Protein AF-A0A6L4AI32-F1 (afdb_monomer_lite)

Radius of gyration: 14.52 Å; chains: 1; bounding box: 43×32×31 Å

Sequence (137 aa):
MVLIPDDIYPALKDSDIAGLLESGGFTAVDTLRFMESYEADREVLSNLQLRDWSGGCGVLILMESWMPPLVAFLSYLGEIRAVIGPESPIVIELLGRPGTAPSSPAIPEGDWLVWTRKITALGDPFTTLAPIRGRRS

Secondary structure (DSSP, 8-state):
-EEEETTTGGG--HHHHHHHHHHTT---S-EEEESS-HHHHHHHHHHHHTS---TT--EEEEEETTSPPPHHHHHHHHHHHHHH-SSS-EEEEEEPPTTSSSSSPPPPHHHHHHHHHHHHTT--TTEEEPP-TT---

Structure (mmCIF, N/CA/C/O backbone):
data_AF-A0A6L4AI32-F1
#
_entry.id   AF-A0A6L4AI32-F1
#
loop_
_atom_site.group_PDB
_atom_site.id
_atom_site.type_symbol
_atom_site.label_atom_id
_atom_site.label_alt_id
_atom_site.label_comp_id
_atom_site.label_asym_id
_atom_site.label_entity_id
_atom_site.label_seq_id
_atom_site.pdbx_PDB_ins_code
_atom_site.Cartn_x
_atom_site.Cartn_y
_atom_site.Cartn_z
_atom_site.occupancy
_atom_site.B_iso_or_equiv
_atom_site.auth_seq_id
_atom_site.auth_comp_id
_atom_site.auth_asym_id
_atom_site.auth_atom_id
_atom_site.pdbx_PDB_model_num
ATOM 1 N N . MET A 1 1 ? -5.793 -7.469 4.869 1.00 93.44 1 MET A N 1
ATOM 2 C CA . MET A 1 1 ? -6.250 -7.325 3.468 1.00 93.44 1 MET A CA 1
ATOM 3 C C . MET A 1 1 ? -5.041 -7.054 2.599 1.00 93.44 1 MET A C 1
ATOM 5 O O . MET A 1 1 ? -4.185 -6.306 3.054 1.00 93.44 1 MET A O 1
ATOM 9 N N . VAL A 1 2 ? -4.970 -7.620 1.397 1.00 95.56 2 VAL A N 1
ATOM 10 C CA . VAL A 1 2 ? -3.939 -7.278 0.407 1.00 95.56 2 VAL A CA 1
ATOM 11 C C . VAL A 1 2 ? -4.575 -6.502 -0.743 1.00 95.56 2 VAL A C 1
ATOM 13 O O . VAL A 1 2 ? -5.576 -6.945 -1.294 1.00 95.56 2 VAL A O 1
ATOM 16 N N . LEU A 1 3 ? -4.015 -5.348 -1.096 1.00 97.19 3 LEU A N 1
ATOM 17 C CA . LEU A 1 3 ? -4.390 -4.575 -2.277 1.00 97.19 3 LEU A CA 1
ATOM 18 C C . LEU A 1 3 ? -3.258 -4.631 -3.299 1.00 97.19 3 LEU A C 1
ATOM 20 O O . LEU A 1 3 ? -2.096 -4.402 -2.957 1.00 97.19 3 LEU A O 1
ATOM 24 N N . ILE A 1 4 ? -3.595 -4.929 -4.549 1.00 95.50 4 ILE A N 1
ATOM 25 C CA . ILE A 1 4 ? -2.626 -5.076 -5.640 1.00 95.50 4 ILE A CA 1
ATOM 26 C C . ILE A 1 4 ? -3.119 -4.270 -6.850 1.00 95.50 4 ILE A C 1
ATOM 28 O O . ILE A 1 4 ? -4.278 -4.440 -7.229 1.00 95.50 4 ILE A O 1
ATOM 32 N N . PRO A 1 5 ? -2.297 -3.397 -7.461 1.00 95.62 5 PRO A N 1
ATOM 33 C CA . PRO A 1 5 ? -2.663 -2.724 -8.696 1.00 95.62 5 PRO A CA 1
ATOM 34 C C . PRO A 1 5 ? -3.030 -3.735 -9.781 1.00 95.62 5 PRO A C 1
ATOM 36 O O . PRO A 1 5 ? -2.346 -4.750 -9.942 1.00 95.62 5 PRO A O 1
ATOM 39 N N . ASP A 1 6 ? -4.091 -3.453 -10.528 1.00 95.31 6 ASP A N 1
ATOM 40 C CA . ASP A 1 6 ? -4.612 -4.363 -11.543 1.00 95.31 6 ASP A CA 1
ATOM 41 C C . ASP A 1 6 ? -3.553 -4.725 -12.588 1.00 95.31 6 ASP A C 1
ATOM 43 O O . ASP A 1 6 ? -3.367 -5.897 -12.897 1.00 95.31 6 ASP A O 1
ATOM 47 N N . ASP A 1 7 ? -2.763 -3.742 -13.017 1.00 91.75 7 ASP A N 1
ATOM 48 C CA . ASP A 1 7 ? -1.706 -3.915 -14.017 1.00 91.75 7 ASP A CA 1
ATOM 49 C C . ASP A 1 7 ? -0.607 -4.904 -13.596 1.00 91.75 7 ASP A C 1
ATOM 51 O O . ASP A 1 7 ? -0.007 -5.567 -14.447 1.00 91.75 7 ASP A O 1
ATOM 55 N N . ILE A 1 8 ? -0.327 -5.022 -12.292 1.00 90.94 8 ILE A N 1
ATOM 56 C CA . ILE A 1 8 ? 0.755 -5.884 -11.788 1.00 90.94 8 ILE A CA 1
ATOM 57 C C . ILE A 1 8 ? 0.237 -7.232 -11.300 1.00 90.94 8 ILE A C 1
ATOM 59 O O . ILE A 1 8 ? 1.001 -8.195 -11.231 1.00 90.94 8 ILE A O 1
ATOM 63 N N . TYR A 1 9 ? -1.054 -7.321 -10.976 1.00 91.88 9 TYR A N 1
ATOM 64 C CA . TYR A 1 9 ? -1.668 -8.534 -10.453 1.00 91.88 9 TYR A CA 1
ATOM 65 C C . TYR A 1 9 ? -1.451 -9.765 -11.361 1.00 91.88 9 TYR A C 1
ATOM 67 O O . TYR A 1 9 ? -1.000 -10.785 -10.839 1.00 91.88 9 TYR A O 1
ATOM 75 N N . PRO A 1 10 ? -1.634 -9.702 -12.701 1.00 90.81 10 PRO A N 1
ATOM 76 C CA . PRO A 1 10 ? -1.395 -10.840 -13.594 1.00 90.81 10 PRO A CA 1
ATOM 77 C C . PRO A 1 10 ? 0.048 -11.359 -13.610 1.00 90.81 10 PRO A C 1
ATOM 79 O O . PRO A 1 10 ? 0.289 -12.486 -14.044 1.00 90.81 10 PRO A O 1
ATOM 82 N N . ALA A 1 11 ? 1.016 -10.538 -13.195 1.00 87.19 11 ALA A N 1
ATOM 83 C CA . ALA A 1 11 ? 2.428 -10.901 -13.171 1.00 87.19 11 ALA A CA 1
ATOM 84 C C . ALA A 1 11 ? 2.849 -11.595 -11.863 1.00 87.19 11 ALA A C 1
ATOM 86 O O . ALA A 1 11 ? 3.936 -12.176 -11.812 1.00 87.19 11 ALA A O 1
ATOM 87 N N . LEU A 1 12 ? 2.013 -11.546 -10.822 1.00 85.50 12 LEU A N 1
ATOM 88 C CA . LEU A 1 12 ? 2.281 -12.158 -9.524 1.00 85.50 12 LEU A CA 1
ATOM 89 C C . LEU A 1 12 ? 1.690 -13.563 -9.461 1.00 85.50 12 LEU A C 1
ATOM 91 O O . LEU A 1 12 ? 0.538 -13.788 -9.826 1.00 85.50 12 LEU A O 1
ATOM 95 N N . LYS A 1 13 ? 2.466 -14.522 -8.955 1.00 85.94 13 LYS A N 1
ATOM 96 C CA . LYS A 1 13 ? 1.935 -15.843 -8.613 1.00 85.94 13 LYS A CA 1
ATOM 97 C C . LYS A 1 13 ? 1.398 -15.821 -7.190 1.00 85.94 13 LYS A C 1
ATOM 99 O O . LYS A 1 13 ? 1.955 -15.149 -6.324 1.00 85.94 13 LYS A O 1
ATOM 104 N N . ASP A 1 14 ? 0.411 -16.665 -6.909 1.00 84.62 14 ASP A N 1
ATOM 105 C CA . ASP A 1 14 ? -0.107 -16.850 -5.546 1.00 84.62 14 ASP A CA 1
ATOM 106 C C . ASP A 1 14 ? 1.007 -17.198 -4.544 1.00 84.62 14 ASP A C 1
ATOM 108 O O . ASP A 1 14 ? 1.003 -16.725 -3.408 1.00 84.62 14 ASP A O 1
ATOM 112 N N . SER A 1 15 ? 2.012 -17.967 -4.981 1.00 82.88 15 SER A N 1
ATOM 113 C CA . SER A 1 15 ? 3.193 -18.296 -4.175 1.00 82.88 15 SER A CA 1
ATOM 114 C C . SER A 1 15 ? 4.047 -17.080 -3.818 1.00 82.88 15 SER A C 1
ATOM 116 O O . SER A 1 15 ? 4.652 -17.057 -2.749 1.00 82.88 15 SER A O 1
ATOM 118 N N . ASP A 1 16 ? 4.107 -16.079 -4.698 1.00 84.00 16 ASP A N 1
ATOM 119 C CA . ASP A 1 16 ? 4.885 -14.861 -4.469 1.00 84.00 16 ASP A CA 1
ATOM 120 C C . ASP A 1 16 ? 4.189 -14.008 -3.402 1.00 84.00 16 ASP A C 1
ATOM 122 O O . ASP A 1 16 ? 4.821 -13.558 -2.448 1.00 84.00 16 ASP A O 1
ATOM 126 N N . ILE A 1 17 ? 2.862 -13.869 -3.505 1.00 85.06 17 ILE A N 1
ATOM 127 C CA . ILE A 1 17 ? 2.036 -13.163 -2.517 1.00 85.06 17 ILE A CA 1
ATOM 128 C C . ILE A 1 17 ? 2.117 -13.871 -1.157 1.00 85.06 17 ILE A C 1
ATOM 130 O O . ILE A 1 17 ? 2.360 -13.220 -0.140 1.00 85.06 17 ILE A O 1
ATOM 134 N N . ALA A 1 18 ? 1.976 -15.200 -1.130 1.00 86.19 18 ALA A N 1
ATOM 135 C CA . ALA A 1 18 ? 2.096 -15.991 0.093 1.00 86.19 18 ALA A CA 1
ATOM 136 C C . ALA A 1 18 ? 3.475 -15.824 0.751 1.00 86.19 18 ALA A C 1
ATOM 138 O O . ALA A 1 18 ? 3.553 -15.507 1.937 1.00 86.19 18 ALA A O 1
ATOM 139 N N . GLY A 1 19 ? 4.562 -15.930 -0.020 1.00 84.62 19 GLY A N 1
ATOM 140 C CA . GLY A 1 19 ? 5.919 -15.739 0.495 1.00 84.62 19 GLY A CA 1
ATOM 141 C C . GLY A 1 19 ? 6.162 -14.329 1.047 1.00 84.62 19 GLY A C 1
ATOM 142 O O . GLY A 1 19 ? 6.829 -14.167 2.075 1.00 84.62 19 GLY A O 1
ATOM 143 N N . LEU A 1 20 ? 5.591 -13.297 0.414 1.00 83.88 20 LEU A N 1
ATOM 144 C CA . LEU A 1 20 ? 5.670 -11.915 0.900 1.00 83.88 20 LEU A CA 1
ATOM 145 C C . LEU A 1 20 ? 4.937 -11.720 2.232 1.00 83.88 20 LEU A C 1
ATOM 147 O O . LEU A 1 20 ? 5.450 -11.012 3.107 1.00 83.88 20 LEU A O 1
ATOM 151 N N . LEU A 1 21 ? 3.769 -12.344 2.384 1.00 86.69 21 LEU A N 1
ATOM 152 C CA . LEU A 1 21 ? 2.973 -12.310 3.610 1.00 86.69 21 LEU A CA 1
ATOM 153 C C . LEU A 1 21 ? 3.679 -13.049 4.746 1.00 86.69 21 LEU A C 1
ATOM 155 O O . LEU A 1 21 ? 3.881 -12.466 5.810 1.00 86.69 21 LEU A O 1
ATOM 159 N N . GLU A 1 22 ? 4.125 -14.283 4.504 1.00 86.38 22 GLU A N 1
ATOM 160 C CA . GLU A 1 22 ? 4.806 -15.120 5.497 1.00 86.38 22 GLU A CA 1
ATOM 161 C C . GLU A 1 22 ? 6.068 -14.447 6.039 1.00 86.38 22 GLU A C 1
ATOM 163 O O . GLU A 1 22 ? 6.259 -14.346 7.251 1.00 86.38 22 GLU A O 1
ATOM 168 N N . SER A 1 23 ? 6.907 -13.908 5.153 1.00 81.75 23 SER A N 1
ATOM 169 C CA . SER A 1 23 ? 8.127 -13.198 5.557 1.00 81.75 23 SER A CA 1
ATOM 170 C C . SER A 1 23 ? 7.860 -11.866 6.269 1.00 81.75 23 SER A C 1
ATOM 172 O O . SER A 1 23 ? 8.747 -11.349 6.949 1.00 81.75 23 SER A O 1
ATOM 174 N N . GLY A 1 24 ? 6.647 -11.320 6.152 1.00 79.44 24 GLY A N 1
ATOM 175 C CA . GLY A 1 24 ? 6.180 -10.157 6.908 1.00 79.44 24 GLY A CA 1
ATOM 176 C C . GLY A 1 24 ? 5.479 -10.508 8.218 1.00 79.44 24 GLY A C 1
ATOM 177 O O . GLY A 1 24 ? 5.114 -9.600 8.957 1.00 79.44 24 GLY A O 1
ATOM 178 N N . GLY A 1 25 ? 5.280 -11.798 8.509 1.00 86.00 25 GLY A N 1
ATOM 179 C CA . GLY A 1 25 ? 4.473 -12.249 9.643 1.00 86.00 25 GLY A CA 1
ATOM 180 C C . GLY A 1 25 ? 2.978 -11.962 9.473 1.00 86.00 25 GLY A C 1
ATOM 181 O O . GLY A 1 25 ? 2.257 -11.862 10.463 1.00 86.00 25 GLY A O 1
ATOM 182 N N . PHE A 1 26 ? 2.511 -11.801 8.234 1.00 88.50 26 PHE A N 1
ATOM 183 C CA . PHE A 1 26 ? 1.123 -11.498 7.909 1.00 88.50 26 PHE A CA 1
ATOM 184 C C . PHE A 1 26 ? 0.366 -12.741 7.444 1.00 88.50 26 PHE A C 1
ATOM 186 O O . PHE A 1 26 ? 0.929 -13.687 6.898 1.00 88.50 26 PHE A O 1
ATOM 193 N N . THR A 1 27 ? -0.955 -12.707 7.599 1.00 89.69 27 THR A N 1
ATOM 194 C CA . THR A 1 27 ? -1.874 -13.666 6.979 1.00 89.69 27 THR A CA 1
ATOM 195 C C . THR A 1 27 ? -2.905 -12.884 6.178 1.00 89.69 27 THR A C 1
ATOM 197 O O . THR A 1 27 ? -3.568 -11.990 6.711 1.00 89.69 27 THR A O 1
ATOM 200 N N . ALA A 1 28 ? -3.031 -13.182 4.885 1.00 90.12 28 ALA A N 1
ATOM 201 C CA . ALA A 1 28 ? -4.058 -12.557 4.066 1.00 90.12 28 ALA A CA 1
ATOM 202 C C . ALA A 1 28 ? -5.424 -13.159 4.388 1.00 90.12 28 ALA A C 1
ATOM 204 O O . ALA A 1 28 ? -5.644 -14.355 4.240 1.00 90.12 28 ALA A O 1
ATOM 205 N N . VAL A 1 29 ? -6.345 -1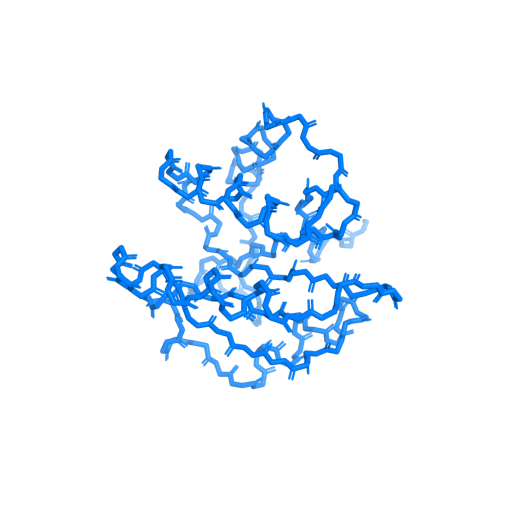2.294 4.807 1.00 89.19 29 VAL A N 1
ATOM 206 C CA . VAL A 1 29 ? -7.772 -12.627 4.902 1.00 89.19 29 VAL A CA 1
ATOM 207 C C . VAL A 1 29 ? -8.417 -12.614 3.517 1.00 89.19 29 VAL A C 1
ATOM 209 O O . VAL A 1 29 ? -9.334 -13.383 3.259 1.00 89.19 29 VAL A O 1
ATOM 212 N N . ASP A 1 30 ? -7.960 -11.711 2.648 1.00 91.50 30 ASP A N 1
ATOM 213 C CA . ASP A 1 30 ? -8.489 -11.512 1.303 1.00 91.50 30 ASP A CA 1
ATOM 214 C C . ASP A 1 30 ? -7.517 -10.653 0.474 1.00 91.50 30 ASP A C 1
ATOM 216 O O . ASP A 1 30 ? -6.660 -9.964 1.055 1.00 91.50 30 ASP A O 1
ATOM 220 N N . THR A 1 31 ? -7.689 -10.673 -0.848 1.00 94.00 31 THR A N 1
ATOM 221 C CA . THR A 1 31 ? -6.905 -9.922 -1.834 1.00 94.00 31 THR A CA 1
ATOM 222 C C . THR A 1 31 ? -7.840 -9.212 -2.810 1.00 94.00 31 THR A C 1
ATOM 224 O O . THR A 1 31 ? -8.660 -9.852 -3.462 1.00 94.00 31 THR A O 1
ATOM 227 N N . LEU A 1 32 ? -7.690 -7.895 -2.957 1.00 95.88 32 LEU A N 1
ATOM 228 C CA . LEU A 1 32 ? -8.455 -7.081 -3.904 1.00 95.88 32 LEU A CA 1
ATOM 229 C C . LEU A 1 32 ? -7.524 -6.402 -4.913 1.00 95.88 32 LEU A C 1
ATOM 231 O O . LEU A 1 32 ? -6.407 -5.997 -4.580 1.00 95.88 32 LEU A O 1
ATOM 235 N N . ARG A 1 33 ? -8.013 -6.252 -6.146 1.00 96.38 33 ARG A N 1
ATOM 236 C CA . ARG A 1 33 ? -7.348 -5.470 -7.195 1.00 96.38 33 ARG A CA 1
ATOM 237 C C . ARG A 1 33 ? -7.842 -4.025 -7.154 1.00 96.38 33 ARG A C 1
ATOM 239 O O . ARG A 1 33 ? -9.003 -3.806 -6.825 1.00 96.38 33 ARG A O 1
ATOM 246 N N . PHE A 1 34 ? -6.979 -3.062 -7.458 1.00 95.81 34 PHE A N 1
ATOM 247 C CA . PHE A 1 34 ? -7.320 -1.632 -7.518 1.00 95.81 34 PHE A CA 1
ATOM 248 C C . PHE A 1 34 ? -6.517 -0.926 -8.626 1.00 95.81 34 PHE A C 1
ATOM 250 O O . PHE A 1 34 ? -5.654 -1.544 -9.239 1.00 95.81 34 PHE A O 1
ATOM 257 N N . MET A 1 35 ? -6.780 0.350 -8.904 1.00 93.56 35 MET A N 1
ATOM 258 C CA . MET A 1 35 ? -6.227 1.124 -10.032 1.00 93.56 35 MET A CA 1
ATOM 259 C C . MET A 1 35 ? -6.635 0.627 -11.431 1.00 93.56 35 MET A C 1
ATOM 261 O O . MET A 1 35 ? -6.008 1.011 -12.412 1.00 93.56 35 MET A O 1
ATOM 265 N N . GLU A 1 36 ? -7.695 -0.179 -11.545 1.00 93.81 36 GLU A N 1
ATOM 266 C CA . GLU A 1 36 ? -8.277 -0.564 -12.845 1.00 93.81 36 GLU A CA 1
ATOM 267 C C . GLU A 1 36 ? -9.090 0.597 -13.448 1.00 93.81 36 GLU A C 1
ATOM 269 O O . GLU A 1 36 ? -8.971 0.945 -14.621 1.00 93.81 36 GLU A O 1
ATOM 274 N N . SER A 1 37 ? -9.935 1.214 -12.622 1.00 94.81 37 SER A N 1
ATOM 275 C CA . SER A 1 37 ? -10.786 2.351 -12.971 1.00 94.81 37 SER A CA 1
ATOM 276 C C . SER A 1 37 ? -11.260 3.053 -11.701 1.00 94.81 37 SER A C 1
ATOM 278 O O . SER A 1 37 ? -11.171 2.500 -10.603 1.00 94.81 37 SER A O 1
ATOM 280 N N . TYR A 1 38 ? -11.811 4.259 -11.847 1.00 92.50 38 TYR A N 1
ATOM 281 C CA . TYR A 1 38 ? -12.390 4.979 -10.715 1.00 92.50 38 TYR A CA 1
ATOM 282 C C . TYR A 1 38 ? -13.540 4.188 -10.076 1.00 92.50 38 TYR A C 1
ATOM 284 O O . TYR A 1 38 ? -13.615 4.076 -8.856 1.00 92.50 38 TYR A O 1
ATOM 292 N N . GLU A 1 39 ? -14.421 3.607 -10.890 1.00 95.62 39 GLU A N 1
ATOM 293 C CA . GLU A 1 39 ? -15.564 2.819 -10.437 1.00 95.62 39 GLU A CA 1
ATOM 294 C C . GLU A 1 39 ? -15.120 1.583 -9.646 1.00 95.62 39 GLU A C 1
ATOM 296 O O . GLU A 1 39 ? -15.621 1.358 -8.543 1.00 95.62 39 GLU A O 1
ATOM 301 N N . ALA A 1 40 ? -14.130 0.840 -10.151 1.00 95.31 40 ALA A N 1
ATOM 302 C CA . ALA A 1 40 ? -13.564 -0.312 -9.449 1.00 95.31 40 ALA A CA 1
ATOM 303 C C . ALA A 1 40 ? -12.937 0.094 -8.102 1.00 95.31 40 ALA A C 1
ATOM 305 O O . ALA A 1 40 ? -13.162 -0.560 -7.084 1.00 95.31 40 ALA A O 1
ATOM 306 N N . ASP A 1 41 ? -12.229 1.224 -8.051 1.00 96.19 41 ASP A N 1
ATOM 307 C CA . ASP A 1 41 ? -11.652 1.743 -6.806 1.00 96.19 41 ASP A CA 1
ATOM 308 C C . ASP A 1 41 ? -12.738 2.109 -5.777 1.00 96.19 41 ASP A C 1
ATOM 310 O O . ASP A 1 41 ? -12.592 1.857 -4.577 1.00 96.19 41 ASP A O 1
ATOM 314 N N . ARG A 1 42 ? -13.891 2.630 -6.218 1.00 97.19 42 ARG A N 1
ATOM 315 C CA . ARG A 1 42 ? -15.040 2.874 -5.327 1.00 97.19 42 ARG A CA 1
ATOM 316 C C . ARG A 1 42 ? -15.637 1.580 -4.775 1.00 97.19 42 ARG A C 1
ATOM 318 O O . ARG A 1 42 ? -16.080 1.562 -3.619 1.00 97.19 42 ARG A O 1
ATOM 325 N N . GLU A 1 43 ? -15.643 0.505 -5.553 1.00 96.81 43 GLU A N 1
ATOM 326 C CA . GLU A 1 43 ? -16.067 -0.815 -5.081 1.00 96.81 43 GLU A CA 1
ATOM 327 C C . GLU A 1 43 ? -15.084 -1.384 -4.058 1.00 96.81 43 GLU A C 1
ATOM 329 O O . GLU A 1 43 ? -15.513 -1.909 -3.027 1.00 96.81 43 GLU A O 1
ATOM 334 N N . VAL A 1 44 ? -13.776 -1.219 -4.271 1.00 97.19 44 VAL A N 1
ATOM 335 C CA . VAL A 1 44 ? -12.748 -1.605 -3.292 1.00 97.19 44 VAL A CA 1
ATOM 336 C C . VAL A 1 44 ? -12.966 -0.868 -1.974 1.00 97.19 44 VAL A C 1
ATOM 338 O O . VAL A 1 44 ? -13.057 -1.514 -0.931 1.00 97.19 44 VAL A O 1
ATOM 341 N N . LEU A 1 45 ? -13.142 0.457 -1.992 1.00 97.62 45 LEU A N 1
ATOM 342 C CA . LEU A 1 45 ? -13.425 1.232 -0.777 1.00 97.62 45 LEU A CA 1
ATOM 343 C C . LEU A 1 45 ? -14.700 0.759 -0.072 1.00 97.62 45 LEU A C 1
ATOM 345 O O . LEU A 1 45 ? -14.713 0.618 1.150 1.00 97.62 45 LEU A O 1
ATOM 349 N N . SER A 1 46 ? -15.752 0.449 -0.830 1.00 96.56 46 SER A N 1
ATOM 350 C CA . SER A 1 46 ? -16.999 -0.084 -0.270 1.00 96.56 46 SER A CA 1
ATOM 351 C C . SER A 1 46 ? -16.776 -1.443 0.408 1.00 96.56 46 SER A C 1
ATOM 353 O O . SER A 1 46 ? -17.266 -1.676 1.511 1.00 96.56 46 SER A O 1
ATOM 355 N N . ASN A 1 47 ? -15.964 -2.317 -0.194 1.00 95.31 47 ASN A N 1
ATOM 356 C CA . ASN A 1 47 ? -15.564 -3.597 0.396 1.00 95.31 47 ASN A CA 1
ATOM 357 C C . ASN A 1 47 ? -14.719 -3.431 1.664 1.00 95.31 47 ASN A C 1
ATOM 359 O O . ASN A 1 47 ? -14.841 -4.236 2.588 1.00 95.31 47 ASN A O 1
ATOM 363 N N . LEU A 1 48 ? -13.856 -2.415 1.726 1.00 95.56 48 LEU A N 1
ATOM 364 C CA . LEU A 1 48 ? -13.075 -2.107 2.924 1.00 95.56 48 LEU A CA 1
ATOM 365 C C . LEU A 1 48 ? -13.969 -1.566 4.048 1.00 95.56 48 LEU A C 1
ATOM 367 O O . LEU A 1 48 ? -13.756 -1.913 5.206 1.00 95.56 48 LEU A O 1
ATOM 371 N N . GLN A 1 49 ? -14.993 -0.775 3.722 1.00 95.25 49 GLN A N 1
ATOM 372 C CA . GLN A 1 49 ? -15.896 -0.164 4.704 1.00 95.25 49 GLN A CA 1
ATOM 373 C C . GLN A 1 49 ? -16.750 -1.187 5.456 1.00 95.25 49 GLN A C 1
ATOM 375 O O . GLN A 1 49 ? -17.111 -0.969 6.609 1.00 95.25 49 GLN A O 1
ATOM 380 N N . LEU A 1 50 ? -17.074 -2.307 4.813 1.00 92.69 50 LEU A N 1
ATOM 381 C CA . LEU A 1 50 ? -17.889 -3.369 5.404 1.00 92.69 50 LEU A CA 1
ATOM 382 C C . LEU A 1 50 ? -17.103 -4.289 6.352 1.00 92.69 50 LEU A C 1
ATOM 384 O O . LEU A 1 50 ? -17.689 -5.200 6.938 1.00 92.69 50 LEU A O 1
ATOM 388 N N . ARG A 1 51 ? -15.787 -4.092 6.488 1.00 91.81 51 ARG A N 1
ATOM 389 C CA . ARG A 1 51 ? -14.914 -4.948 7.298 1.00 91.81 51 ARG A CA 1
ATOM 390 C C . ARG A 1 51 ? -14.709 -4.394 8.697 1.00 91.81 51 ARG A C 1
ATOM 392 O O . ARG A 1 51 ? -14.703 -3.188 8.918 1.00 91.81 51 ARG A O 1
ATOM 399 N N . ASP A 1 52 ? -14.470 -5.315 9.622 1.00 91.25 52 ASP A N 1
ATOM 400 C CA . ASP A 1 52 ? -13.971 -4.988 10.949 1.00 91.25 52 ASP A CA 1
ATOM 401 C C . ASP A 1 52 ? -12.444 -4.838 10.900 1.00 91.25 52 ASP A C 1
ATOM 403 O O . ASP A 1 52 ? -11.726 -5.766 10.520 1.00 91.25 52 ASP A O 1
ATOM 407 N N . TRP A 1 53 ? -11.960 -3.649 11.259 1.00 92.06 53 TRP A N 1
ATOM 408 C CA . TRP A 1 53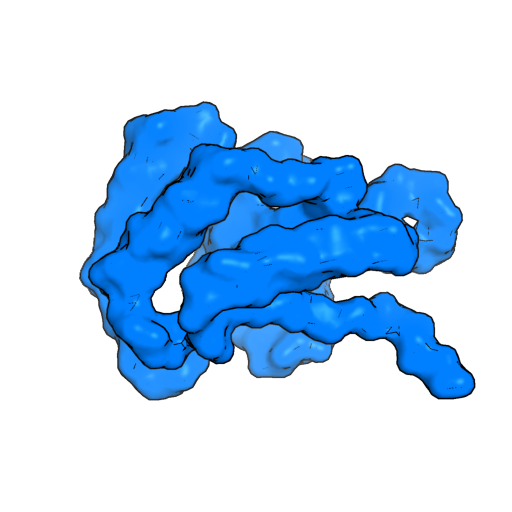 ? -10.534 -3.309 11.311 1.00 92.06 53 TRP A CA 1
ATOM 409 C C . TRP A 1 53 ? -9.963 -3.351 12.732 1.00 92.06 53 TRP A C 1
ATOM 411 O O . TRP A 1 53 ? -8.803 -3.005 12.950 1.00 92.06 53 TRP A O 1
ATOM 421 N N . SER A 1 54 ? -10.752 -3.794 13.711 1.00 85.38 54 SER A N 1
ATOM 422 C CA . SER A 1 54 ? -10.277 -4.017 15.071 1.00 85.38 54 SER A CA 1
ATOM 423 C C . SER A 1 54 ? -9.368 -5.259 15.168 1.00 85.38 54 SER A C 1
ATOM 425 O O . SER A 1 54 ? -9.272 -6.081 14.255 1.00 85.38 54 SER A O 1
ATOM 427 N N . GLY A 1 55 ? -8.638 -5.390 16.282 1.00 80.50 55 GLY A N 1
ATOM 428 C CA . GLY A 1 55 ? -7.926 -6.634 16.607 1.00 80.50 55 GLY A CA 1
ATOM 429 C C . GLY A 1 55 ? -6.631 -6.90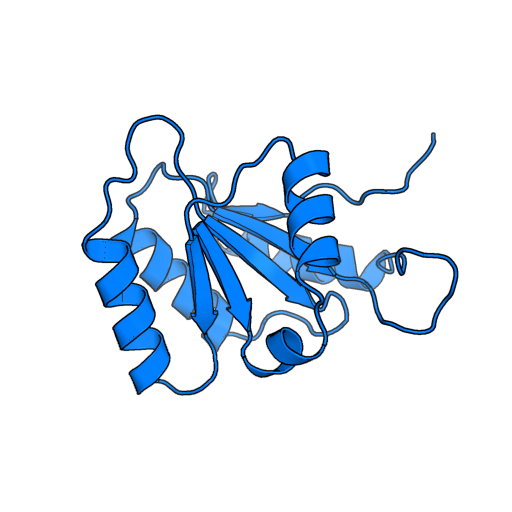3 15.828 1.00 80.50 55 GLY A C 1
ATOM 430 O O . GLY A 1 55 ? -6.252 -8.060 15.678 1.00 80.50 55 GLY A O 1
ATOM 431 N N . GLY A 1 56 ? -5.935 -5.863 15.354 1.00 80.12 56 GLY A N 1
ATOM 432 C CA . GLY A 1 56 ? -4.643 -6.007 14.662 1.00 80.12 56 GLY A CA 1
ATOM 433 C C . GLY A 1 56 ? -4.755 -6.278 13.159 1.00 80.12 56 GLY A C 1
ATOM 434 O O . GLY A 1 56 ? -3.771 -6.655 12.524 1.00 80.12 56 GLY A O 1
ATOM 435 N N . CYS A 1 57 ? -5.939 -6.077 12.580 1.00 87.88 57 CYS A N 1
ATOM 436 C CA . CYS A 1 57 ? -6.144 -6.116 11.138 1.00 87.88 57 CYS A CA 1
ATOM 437 C C . CYS A 1 57 ? -5.581 -4.856 10.462 1.00 87.88 57 CYS A C 1
ATOM 439 O O . CYS A 1 57 ? -5.589 -3.767 11.029 1.00 87.88 57 CYS A O 1
ATOM 441 N N . GLY A 1 58 ? -5.124 -4.995 9.218 1.00 94.56 58 GLY A N 1
ATOM 442 C CA . GLY A 1 58 ? -4.586 -3.884 8.436 1.00 94.56 58 GLY A CA 1
ATOM 443 C C . GLY A 1 58 ? -4.588 -4.152 6.935 1.00 94.56 58 GLY A C 1
ATOM 444 O O . GLY A 1 58 ? -5.007 -5.222 6.460 1.00 94.56 58 GLY A O 1
ATOM 445 N N . VAL A 1 59 ? -4.128 -3.158 6.185 1.00 96.50 59 VAL A N 1
ATOM 446 C CA . VAL A 1 59 ? -4.024 -3.189 4.726 1.00 96.50 59 VAL A CA 1
ATOM 447 C C . VAL A 1 59 ? -2.555 -3.301 4.330 1.00 96.50 59 VAL A C 1
ATOM 449 O O . VAL A 1 59 ? -1.743 -2.466 4.711 1.00 96.50 59 VAL A O 1
ATOM 452 N N . LEU A 1 60 ? -2.223 -4.321 3.544 1.00 95.81 60 LEU A N 1
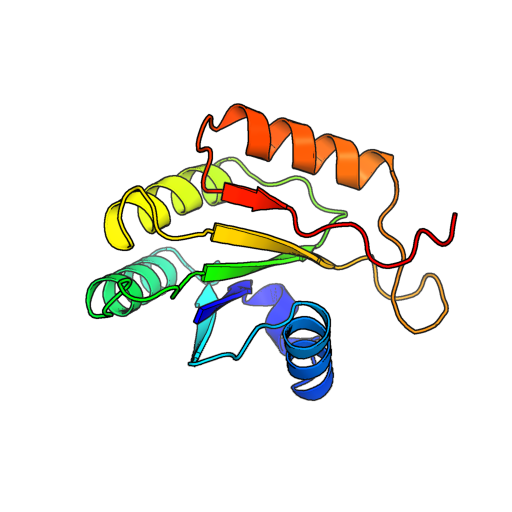ATOM 453 C CA . LEU A 1 60 ? -0.955 -4.436 2.834 1.00 95.81 60 LEU A CA 1
ATOM 454 C C . LEU A 1 60 ? -1.189 -4.036 1.376 1.00 95.81 60 LEU A C 1
ATOM 456 O O . LEU A 1 60 ? -2.085 -4.583 0.744 1.00 95.81 60 LEU A O 1
ATOM 460 N N . ILE A 1 61 ? -0.408 -3.109 0.836 1.00 96.50 61 ILE A N 1
ATOM 461 C CA . ILE A 1 61 ? -0.500 -2.659 -0.556 1.00 96.50 61 ILE A CA 1
ATOM 462 C C . ILE A 1 61 ? 0.796 -3.036 -1.266 1.00 96.50 61 ILE A C 1
ATOM 464 O O . ILE A 1 61 ? 1.870 -2.644 -0.814 1.00 96.50 61 ILE A O 1
ATOM 468 N N . LEU A 1 62 ? 0.711 -3.780 -2.365 1.00 94.00 62 LEU A N 1
ATOM 469 C CA . LEU A 1 62 ? 1.877 -4.102 -3.189 1.00 94.00 62 LEU A CA 1
ATOM 470 C C . LEU A 1 62 ? 2.053 -3.028 -4.261 1.00 94.00 62 LEU A C 1
ATOM 472 O O . LEU A 1 62 ? 1.104 -2.737 -4.976 1.00 94.00 62 LEU A O 1
ATOM 476 N N . MET A 1 63 ? 3.245 -2.450 -4.400 1.00 94.81 63 MET A N 1
ATOM 477 C CA . MET A 1 63 ? 3.521 -1.428 -5.418 1.00 94.81 63 MET A CA 1
ATOM 478 C C . MET A 1 63 ? 4.876 -1.652 -6.081 1.00 94.81 63 MET A C 1
ATOM 480 O O . MET A 1 63 ? 5.824 -2.099 -5.445 1.00 94.81 63 MET A O 1
ATOM 484 N N . GLU A 1 64 ? 5.010 -1.290 -7.352 1.00 92.88 64 GLU A N 1
ATOM 485 C CA . GLU A 1 64 ? 6.300 -1.316 -8.045 1.00 92.88 64 GLU A CA 1
ATOM 486 C C . GLU A 1 64 ? 7.208 -0.183 -7.554 1.00 92.88 64 GLU A C 1
ATOM 488 O O . GLU A 1 64 ? 6.833 0.990 -7.569 1.00 92.88 64 GLU A O 1
ATOM 493 N N . SER A 1 65 ? 8.441 -0.505 -7.159 1.00 92.56 65 SER A N 1
ATOM 494 C CA . SER A 1 65 ? 9.359 0.491 -6.596 1.00 92.56 65 SER A CA 1
ATOM 495 C C . SER A 1 65 ? 9.819 1.532 -7.618 1.00 92.56 65 SER A C 1
ATOM 497 O O . SER A 1 65 ? 10.057 2.685 -7.267 1.00 92.56 65 SER A O 1
ATOM 499 N N . TRP A 1 66 ? 9.955 1.134 -8.885 1.00 90.69 66 TRP A N 1
ATOM 500 C CA . TRP A 1 66 ? 10.564 1.947 -9.944 1.00 90.69 66 TRP A CA 1
ATOM 501 C C . TRP A 1 66 ? 9.615 2.972 -10.566 1.00 90.69 66 TRP A C 1
ATOM 503 O O . TRP A 1 66 ? 10.017 3.714 -11.465 1.00 90.69 66 TRP A O 1
ATOM 513 N N . MET A 1 67 ? 8.360 3.003 -10.122 1.00 90.50 67 MET A N 1
ATOM 514 C CA . MET A 1 67 ? 7.417 4.058 -10.457 1.00 90.50 67 MET A CA 1
ATOM 515 C C . MET A 1 67 ? 7.145 4.876 -9.195 1.00 90.50 67 MET A C 1
ATOM 517 O O . MET A 1 67 ? 6.650 4.326 -8.214 1.00 90.50 67 MET A O 1
ATOM 521 N N . PRO A 1 68 ? 7.477 6.178 -9.164 1.00 88.94 68 PRO A N 1
ATOM 522 C CA . PRO A 1 68 ? 7.145 7.003 -8.013 1.00 88.94 68 PRO A CA 1
ATOM 523 C C . PRO A 1 68 ? 5.620 7.085 -7.849 1.00 88.94 68 PRO A C 1
ATOM 525 O O . PRO A 1 68 ? 4.906 7.163 -8.854 1.00 88.94 68 PRO A O 1
ATOM 528 N N . PRO A 1 69 ? 5.101 7.132 -6.609 1.00 91.94 69 PRO A N 1
ATOM 529 C CA . PRO A 1 69 ? 3.666 7.170 -6.389 1.00 91.94 69 PRO A CA 1
ATOM 530 C C . PRO A 1 69 ? 3.078 8.456 -6.973 1.00 91.94 69 PRO A C 1
ATOM 532 O O . PRO A 1 69 ? 3.531 9.570 -6.674 1.00 91.94 69 PRO A O 1
ATOM 535 N N . LEU A 1 70 ? 2.057 8.290 -7.813 1.00 92.81 70 LEU A N 1
ATOM 536 C CA . LEU A 1 70 ? 1.317 9.395 -8.411 1.00 92.81 70 LEU A CA 1
ATOM 537 C C . LEU A 1 70 ? 0.411 10.065 -7.375 1.00 92.81 70 LEU A C 1
ATOM 539 O O . LEU A 1 70 ? -0.003 9.449 -6.395 1.00 92.81 70 LEU A O 1
ATOM 543 N N . VAL A 1 71 ? 0.043 11.323 -7.632 1.00 94.31 71 VAL A N 1
ATOM 544 C CA . VAL A 1 71 ? -0.873 12.083 -6.763 1.00 94.31 71 VAL A CA 1
ATOM 545 C C . VAL A 1 71 ? -2.194 11.338 -6.557 1.00 94.31 71 VAL A C 1
ATOM 547 O O . VAL A 1 71 ? -2.663 11.280 -5.430 1.00 94.31 71 VAL A O 1
ATOM 550 N N . ALA A 1 72 ? -2.740 10.705 -7.601 1.00 93.44 72 ALA A N 1
ATOM 551 C CA . ALA A 1 72 ? -3.977 9.929 -7.506 1.00 93.44 72 ALA A CA 1
ATOM 552 C C . ALA A 1 72 ? -3.882 8.787 -6.480 1.00 93.44 72 ALA A C 1
ATOM 554 O O . ALA A 1 72 ? -4.758 8.651 -5.634 1.00 93.44 72 ALA A O 1
ATOM 555 N N . PHE A 1 73 ? -2.782 8.026 -6.487 1.00 95.94 73 PHE A N 1
ATOM 556 C CA . PHE A 1 73 ? -2.553 6.971 -5.499 1.00 95.94 73 PHE A CA 1
ATOM 557 C C . PHE A 1 73 ? -2.417 7.540 -4.080 1.00 95.94 73 PHE A C 1
ATOM 559 O O . PHE A 1 73 ? -3.004 7.015 -3.139 1.00 95.94 73 PHE A O 1
ATOM 566 N N . LEU A 1 74 ? -1.691 8.650 -3.917 1.00 96.44 74 LEU A N 1
ATOM 567 C CA . LEU A 1 74 ? -1.548 9.310 -2.615 1.00 96.44 74 LEU A CA 1
ATOM 568 C C . LEU A 1 74 ? -2.892 9.834 -2.080 1.00 96.44 74 LEU A C 1
ATOM 570 O O . LEU A 1 74 ? -3.157 9.724 -0.886 1.00 96.44 74 LEU A O 1
ATOM 574 N N . SER A 1 75 ? -3.754 10.366 -2.951 1.00 95.88 75 SER A N 1
ATOM 575 C CA . SER A 1 75 ? -5.129 10.737 -2.601 1.00 95.88 75 SER A CA 1
ATOM 576 C C . SER A 1 75 ? -5.955 9.514 -2.205 1.00 95.88 75 SER A C 1
ATOM 578 O O . SER A 1 75 ? -6.644 9.551 -1.187 1.00 95.88 75 SER A O 1
ATOM 580 N N . TYR A 1 76 ? -5.815 8.411 -2.940 1.00 97.06 76 TYR A N 1
ATOM 581 C CA . TYR A 1 76 ? -6.511 7.161 -2.655 1.00 97.06 76 TYR A CA 1
ATOM 582 C C . TYR A 1 76 ? -6.103 6.542 -1.309 1.00 97.06 76 TYR A C 1
ATOM 584 O O . TYR A 1 76 ? -6.958 6.029 -0.592 1.00 97.06 76 TYR A O 1
ATOM 592 N N . LEU A 1 77 ? -4.839 6.672 -0.884 1.00 97.56 77 LEU A N 1
ATOM 593 C CA . LEU A 1 77 ? -4.419 6.300 0.477 1.00 97.56 77 LEU A CA 1
ATOM 594 C C . LEU A 1 77 ? -5.205 7.064 1.554 1.00 97.56 77 LEU A C 1
ATOM 596 O O . LEU A 1 77 ? -5.576 6.483 2.573 1.00 97.56 77 LEU A O 1
ATOM 600 N N . GLY A 1 78 ? -5.499 8.346 1.318 1.00 97.00 78 GLY A N 1
ATOM 601 C CA . GLY A 1 78 ? -6.354 9.146 2.195 1.00 97.00 78 GLY A CA 1
ATOM 602 C C . GLY A 1 78 ? -7.798 8.635 2.241 1.00 97.00 78 GLY A C 1
ATOM 603 O O . GLY A 1 78 ? -8.405 8.601 3.311 1.00 97.00 78 GLY A O 1
ATOM 604 N N . GLU A 1 79 ? -8.333 8.182 1.107 1.00 97.81 79 GLU A N 1
ATOM 605 C CA . GLU A 1 79 ? -9.664 7.564 1.039 1.00 97.81 79 GLU A CA 1
ATOM 606 C C . GLU A 1 79 ? -9.705 6.217 1.771 1.00 97.81 79 GLU A C 1
ATOM 608 O O . GLU A 1 79 ? -10.614 5.986 2.568 1.00 97.81 79 GLU A O 1
ATOM 613 N N . ILE A 1 80 ? -8.690 5.363 1.588 1.00 97.75 80 ILE A N 1
ATOM 614 C CA . ILE A 1 80 ? -8.544 4.111 2.344 1.00 97.75 80 ILE A CA 1
ATOM 615 C C . ILE A 1 80 ? -8.506 4.415 3.843 1.00 97.75 80 ILE A C 1
ATOM 617 O O . ILE A 1 80 ? -9.274 3.827 4.601 1.00 97.75 80 ILE A O 1
ATOM 621 N N . ARG A 1 81 ? -7.664 5.362 4.280 1.00 97.06 81 ARG A N 1
ATOM 622 C CA . ARG A 1 81 ? -7.548 5.784 5.685 1.00 97.06 81 ARG A CA 1
ATOM 623 C C . ARG A 1 81 ? -8.891 6.222 6.270 1.00 97.06 81 ARG A C 1
ATOM 625 O O . ARG A 1 81 ? -9.223 5.831 7.388 1.00 97.06 81 ARG A O 1
ATOM 632 N N . ALA A 1 82 ? -9.670 7.004 5.525 1.00 96.69 82 ALA A N 1
ATOM 633 C CA . ALA A 1 82 ? -10.989 7.456 5.964 1.00 96.69 82 ALA A CA 1
ATOM 634 C C . ALA A 1 82 ? -11.968 6.291 6.191 1.00 96.69 82 ALA A C 1
ATOM 636 O O . ALA A 1 82 ? -12.841 6.385 7.052 1.00 96.69 82 ALA A O 1
ATOM 637 N N . VAL A 1 83 ? -11.807 5.196 5.445 1.00 96.44 83 VAL A N 1
ATOM 638 C CA . VAL A 1 83 ? -12.666 4.012 5.522 1.00 96.44 83 VAL A CA 1
ATOM 639 C C . VAL A 1 83 ? -12.220 3.035 6.611 1.00 96.44 83 VAL A C 1
ATOM 641 O O . VAL A 1 83 ? -13.057 2.540 7.362 1.00 96.44 83 VAL A O 1
ATOM 644 N N . ILE A 1 84 ? -10.920 2.750 6.715 1.00 95.81 84 ILE A N 1
ATOM 645 C CA . ILE A 1 84 ? -10.404 1.729 7.643 1.00 95.81 84 ILE A CA 1
ATOM 646 C C . ILE A 1 84 ? -10.178 2.257 9.066 1.00 95.81 84 ILE A C 1
ATOM 648 O O . ILE A 1 84 ? -9.905 1.477 9.977 1.00 95.81 84 ILE A O 1
ATOM 652 N N . GLY A 1 85 ? -10.270 3.574 9.258 1.00 94.62 85 GLY A N 1
ATOM 653 C CA . GLY A 1 85 ? -10.087 4.245 10.542 1.00 94.62 85 GLY A CA 1
ATOM 654 C C . GLY A 1 85 ? -8.659 4.760 10.778 1.00 94.62 85 GLY A C 1
ATOM 655 O O . GLY A 1 85 ? -7.725 4.387 10.069 1.00 94.62 85 GLY A O 1
ATOM 656 N N . PRO A 1 86 ? -8.465 5.639 11.777 1.00 93.44 86 PRO A N 1
ATOM 657 C CA . PRO A 1 86 ? -7.236 6.419 11.948 1.00 93.44 86 PRO A CA 1
ATOM 658 C C . PRO A 1 86 ? -6.012 5.625 12.429 1.00 93.44 86 PRO A C 1
ATOM 660 O O . PRO A 1 86 ? -4.896 6.073 12.202 1.00 93.44 86 PRO A O 1
ATOM 663 N N . GLU A 1 87 ? -6.205 4.470 13.070 1.00 94.31 87 GLU A N 1
ATOM 664 C CA . GLU A 1 87 ? -5.121 3.701 13.714 1.00 94.31 87 GLU A CA 1
ATOM 665 C C . GLU A 1 87 ? -4.821 2.364 13.019 1.00 94.31 87 GLU A C 1
ATOM 667 O O . GLU A 1 87 ? -3.830 1.702 13.322 1.00 94.31 87 GLU A O 1
ATOM 672 N N . SER A 1 88 ? -5.658 1.960 12.062 1.00 95.56 88 SER A N 1
ATOM 673 C CA . SER A 1 88 ? -5.486 0.702 11.332 1.00 95.56 88 SER A CA 1
ATOM 674 C C . SER A 1 88 ? -4.216 0.759 10.470 1.00 95.56 88 SER A C 1
ATOM 676 O O . SER A 1 88 ? -4.066 1.695 9.679 1.00 95.56 88 SER A O 1
ATOM 678 N N . PRO A 1 89 ? -3.278 -0.194 10.571 1.00 95.69 89 PRO A N 1
ATOM 679 C CA . PRO A 1 89 ? -2.041 -0.127 9.802 1.00 95.69 89 PRO A CA 1
ATOM 680 C C . PRO A 1 89 ? -2.281 -0.190 8.288 1.00 95.69 89 PRO A C 1
ATOM 682 O O . PRO A 1 89 ? -3.025 -1.045 7.800 1.00 95.69 89 PRO A O 1
ATOM 685 N N . ILE A 1 90 ? -1.594 0.680 7.548 1.00 97.44 90 ILE A N 1
ATOM 686 C CA . ILE A 1 90 ? -1.394 0.587 6.101 1.00 97.44 90 ILE A CA 1
ATOM 687 C C . ILE A 1 90 ? 0.100 0.364 5.874 1.00 97.44 90 ILE A C 1
ATOM 689 O O . ILE A 1 90 ? 0.940 1.193 6.231 1.00 97.44 90 ILE A O 1
ATOM 693 N N . VAL A 1 91 ? 0.447 -0.771 5.288 1.00 95.88 91 VAL A N 1
ATOM 694 C CA . VAL A 1 91 ? 1.824 -1.129 4.952 1.00 95.88 91 VAL A CA 1
ATOM 695 C C . VAL A 1 91 ? 1.931 -1.206 3.440 1.00 95.88 91 VAL A C 1
ATOM 697 O O . VAL A 1 91 ? 1.130 -1.875 2.797 1.00 95.88 91 VAL A O 1
ATOM 700 N N . ILE A 1 92 ? 2.915 -0.529 2.863 1.00 95.69 92 ILE A N 1
ATOM 701 C CA . ILE A 1 92 ? 3.201 -0.581 1.431 1.00 95.69 92 ILE A CA 1
ATOM 702 C C . ILE A 1 92 ? 4.462 -1.422 1.239 1.00 95.69 92 ILE A C 1
ATOM 704 O O . ILE A 1 92 ? 5.554 -1.026 1.652 1.00 95.69 92 ILE A O 1
ATOM 708 N N . GLU A 1 93 ? 4.310 -2.589 0.624 1.00 92.81 93 GLU A N 1
ATOM 709 C CA . GLU A 1 93 ? 5.420 -3.446 0.212 1.00 92.81 93 GLU A CA 1
ATOM 710 C C . GLU A 1 93 ? 5.825 -3.059 -1.209 1.00 92.81 93 GLU A C 1
ATOM 712 O O . GLU A 1 93 ? 5.031 -3.132 -2.150 1.00 92.81 93 GL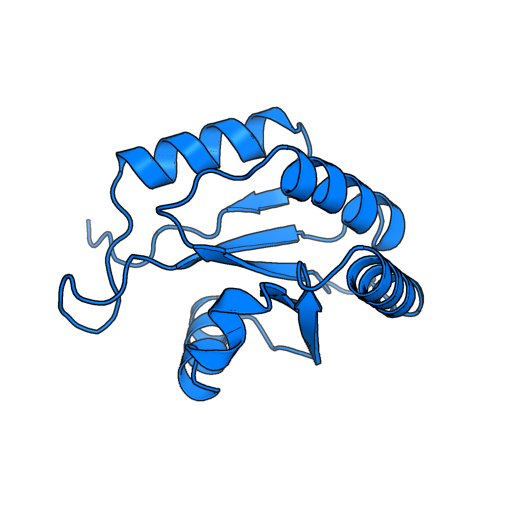U A O 1
ATOM 717 N N . LEU A 1 94 ? 7.078 -2.638 -1.359 1.00 92.69 94 LEU A N 1
ATOM 718 C CA . LEU A 1 94 ? 7.629 -2.298 -2.661 1.00 92.69 94 LEU A CA 1
ATOM 719 C C . LEU A 1 94 ? 8.225 -3.541 -3.318 1.00 92.69 94 LEU A C 1
ATOM 721 O O . LEU A 1 94 ? 9.077 -4.220 -2.751 1.00 92.69 94 LEU A O 1
ATOM 725 N N . LEU A 1 95 ? 7.806 -3.808 -4.546 1.00 88.44 95 LEU A N 1
ATOM 726 C CA . LEU A 1 95 ? 8.345 -4.859 -5.390 1.00 88.44 95 LEU A CA 1
ATOM 727 C C . LEU A 1 95 ? 9.474 -4.277 -6.237 1.00 88.44 95 LEU A C 1
ATOM 729 O O . LEU A 1 95 ? 9.315 -3.228 -6.864 1.00 88.44 95 LEU A O 1
ATOM 733 N N . GLY A 1 96 ? 10.625 -4.947 -6.261 1.00 85.19 96 GLY A N 1
ATOM 734 C CA . GLY A 1 96 ? 11.723 -4.563 -7.144 1.00 85.19 96 GLY A CA 1
ATOM 735 C C . GLY A 1 96 ? 11.456 -4.941 -8.603 1.00 85.19 96 GLY A C 1
ATOM 736 O O . GLY A 1 96 ? 10.596 -5.765 -8.911 1.00 85.19 96 GLY A O 1
ATOM 737 N N . ARG A 1 97 ? 12.229 -4.353 -9.521 1.00 80.62 97 ARG A N 1
ATOM 738 C CA . ARG A 1 97 ? 12.047 -4.538 -10.969 1.00 80.62 97 ARG A CA 1
ATOM 739 C C . ARG A 1 97 ? 12.376 -5.968 -11.430 1.00 80.62 97 ARG A C 1
ATOM 741 O O . ARG A 1 97 ? 13.535 -6.368 -11.306 1.00 80.62 97 ARG A O 1
ATOM 748 N N . PRO A 1 98 ? 11.432 -6.713 -12.038 1.00 69.38 98 PRO A N 1
ATOM 749 C CA . PRO A 1 98 ? 11.707 -8.029 -12.610 1.00 69.38 98 PRO A CA 1
ATOM 750 C C . PRO A 1 98 ? 12.863 -7.984 -13.624 1.00 69.38 98 PRO A C 1
ATOM 752 O O . PRO A 1 98 ? 12.940 -7.073 -14.446 1.00 69.38 98 PRO A O 1
ATOM 755 N N . GLY A 1 99 ? 13.762 -8.976 -13.584 1.00 61.66 99 GLY A N 1
ATOM 756 C CA . GLY A 1 99 ? 14.828 -9.147 -14.586 1.00 61.66 99 GLY A CA 1
ATOM 757 C C . GLY A 1 99 ? 16.243 -8.692 -14.195 1.00 61.66 99 GLY A C 1
ATOM 758 O O . GLY A 1 99 ? 17.143 -8.801 -15.022 1.00 61.66 99 GLY A O 1
ATOM 759 N N . THR A 1 100 ? 16.485 -8.242 -12.958 1.00 54.06 100 THR A N 1
ATOM 760 C CA . THR A 1 100 ? 17.825 -7.806 -12.494 1.00 54.06 100 THR A CA 1
ATOM 761 C C . THR A 1 100 ? 18.665 -8.876 -11.753 1.00 54.06 100 THR A C 1
ATOM 763 O O . THR A 1 100 ? 19.838 -8.619 -11.509 1.00 54.06 100 THR A O 1
ATOM 766 N N . ALA A 1 101 ? 18.123 -10.089 -11.508 1.00 45.12 101 ALA A N 1
ATOM 767 C CA . ALA A 1 101 ? 18.723 -11.281 -10.840 1.00 45.12 101 ALA A CA 1
ATOM 768 C C . ALA A 1 101 ? 19.140 -11.132 -9.344 1.00 45.12 101 ALA A C 1
ATOM 770 O O . ALA A 1 101 ? 19.503 -10.032 -8.940 1.00 45.12 101 ALA A O 1
ATOM 771 N N . PRO A 1 102 ? 19.209 -12.210 -8.508 1.00 48.16 102 PRO A N 1
ATOM 772 C CA . PRO A 1 102 ? 18.471 -13.486 -8.471 1.00 48.16 102 PRO A CA 1
ATOM 773 C C . PRO A 1 102 ? 17.267 -13.458 -7.488 1.00 48.16 102 PRO A C 1
ATOM 775 O O . PRO A 1 102 ? 17.303 -12.739 -6.499 1.00 48.16 102 PRO A O 1
ATOM 778 N N . SER A 1 103 ? 16.228 -14.268 -7.762 1.00 51.03 103 SER A N 1
ATOM 779 C CA . SER A 1 103 ? 15.026 -14.647 -6.958 1.00 51.03 103 SER A CA 1
ATOM 780 C C . SER A 1 103 ? 14.200 -13.595 -6.188 1.00 51.03 103 SER A C 1
ATOM 782 O O . SER A 1 103 ? 13.087 -13.910 -5.789 1.00 51.03 103 SER A O 1
ATOM 784 N N . SER A 1 104 ? 14.674 -12.366 -6.007 1.00 54.12 104 SER A N 1
ATOM 785 C CA . SER A 1 104 ? 13.906 -11.218 -5.526 1.00 54.12 104 SER A CA 1
ATOM 786 C C . SER A 1 104 ? 14.626 -9.956 -6.003 1.00 54.12 104 SER A C 1
ATOM 788 O O . SER A 1 104 ? 15.741 -9.695 -5.549 1.00 54.12 104 SER A O 1
ATOM 790 N N . PRO A 1 105 ? 14.074 -9.195 -6.956 1.00 64.69 105 PRO A N 1
ATOM 791 C CA . PRO A 1 105 ? 14.756 -8.015 -7.468 1.00 64.69 105 PRO A CA 1
ATOM 792 C C . PRO A 1 105 ? 14.957 -6.983 -6.353 1.00 64.69 105 PRO A C 1
ATOM 794 O O . PRO A 1 105 ? 14.013 -6.597 -5.667 1.00 64.69 105 PRO A O 1
ATOM 797 N N . ALA A 1 106 ? 16.204 -6.556 -6.150 1.00 76.94 106 ALA A N 1
ATOM 798 C CA . ALA A 1 106 ? 16.533 -5.539 -5.160 1.00 76.94 106 ALA A CA 1
ATOM 799 C C . ALA A 1 106 ? 15.922 -4.185 -5.555 1.00 76.94 106 ALA A C 1
ATOM 801 O O . ALA A 1 106 ? 15.934 -3.810 -6.729 1.00 76.94 106 ALA A O 1
ATOM 802 N N . ILE A 1 107 ? 15.425 -3.439 -4.568 1.00 87.25 107 ILE A N 1
ATOM 803 C CA . ILE A 1 107 ? 14.938 -2.071 -4.767 1.00 87.25 107 ILE A CA 1
ATOM 804 C C . ILE A 1 107 ? 16.149 -1.127 -4.792 1.00 87.25 107 ILE A C 1
ATOM 806 O O . ILE A 1 107 ? 16.895 -1.085 -3.807 1.00 87.25 107 ILE A O 1
ATOM 810 N N . PRO A 1 108 ? 16.365 -0.352 -5.870 1.00 87.56 108 PRO A N 1
ATOM 811 C CA . PRO A 1 108 ? 17.398 0.676 -5.890 1.00 87.56 108 PRO A CA 1
ATOM 812 C C . PRO A 1 108 ? 17.204 1.702 -4.764 1.00 87.56 108 PRO A C 1
ATOM 814 O O . PRO A 1 108 ? 16.086 2.131 -4.484 1.00 87.56 108 PRO A O 1
ATOM 817 N N . GLU A 1 109 ? 18.297 2.160 -4.147 1.00 88.94 109 GLU A N 1
ATOM 818 C CA . GLU A 1 109 ? 18.239 3.130 -3.039 1.00 88.94 109 GLU A CA 1
ATOM 819 C C . GLU A 1 109 ? 17.520 4.434 -3.427 1.00 88.94 109 GLU A C 1
ATOM 821 O O . GLU A 1 109 ? 16.779 5.000 -2.623 1.00 88.94 109 GLU A O 1
ATOM 826 N N . GLY A 1 110 ? 17.694 4.887 -4.673 1.00 91.19 110 GLY A N 1
ATOM 827 C CA . GLY A 1 110 ? 17.012 6.072 -5.197 1.00 91.19 110 GLY A CA 1
ATOM 828 C C . GLY A 1 110 ? 15.489 5.919 -5.220 1.00 91.19 110 GLY A C 1
ATOM 829 O O . GLY A 1 110 ? 14.784 6.801 -4.731 1.00 91.19 110 GLY A O 1
ATOM 830 N N . ASP A 1 111 ? 14.997 4.782 -5.715 1.00 93.00 111 ASP A N 1
ATOM 831 C CA . ASP A 1 111 ? 13.568 4.458 -5.762 1.00 93.00 111 ASP A CA 1
ATOM 832 C C . ASP A 1 111 ? 12.986 4.417 -4.345 1.00 93.00 111 ASP A C 1
ATOM 834 O O . ASP A 1 111 ? 12.000 5.093 -4.041 1.00 93.00 111 ASP A O 1
ATOM 838 N N . TRP A 1 112 ? 13.662 3.704 -3.439 1.00 92.50 112 TRP A N 1
ATOM 839 C CA . TRP A 1 112 ? 13.275 3.622 -2.033 1.00 92.50 112 TRP A CA 1
ATOM 840 C C . TRP A 1 112 ? 13.194 4.999 -1.362 1.00 92.50 112 TRP A C 1
ATOM 842 O O . TRP A 1 112 ? 12.234 5.298 -0.646 1.00 92.50 112 TRP A O 1
ATOM 852 N N . LEU A 1 113 ? 14.184 5.865 -1.593 1.00 94.56 113 LEU A N 1
ATOM 853 C CA . LEU A 1 113 ? 14.226 7.204 -1.010 1.00 94.56 113 LEU A CA 1
ATOM 854 C C . LEU A 1 113 ? 13.083 8.087 -1.526 1.00 94.56 113 LEU A C 1
ATOM 856 O O . LEU A 1 113 ? 12.503 8.854 -0.751 1.00 94.56 113 LEU A O 1
ATOM 860 N N . VAL A 1 114 ? 12.745 7.986 -2.814 1.00 96.12 114 VAL A N 1
ATOM 861 C CA . VAL A 1 114 ? 11.614 8.714 -3.406 1.00 96.12 114 VAL A CA 1
ATOM 862 C C . VAL A 1 114 ? 10.301 8.276 -2.764 1.00 96.12 114 VAL A C 1
ATOM 864 O O . VAL A 1 114 ? 9.538 9.132 -2.310 1.00 96.12 114 VAL A O 1
ATOM 867 N N . TRP A 1 115 ? 10.069 6.968 -2.657 1.00 96.50 115 TRP A N 1
ATOM 868 C CA . TRP A 1 115 ? 8.894 6.418 -1.987 1.00 96.50 115 TRP A CA 1
ATOM 869 C C . TRP A 1 115 ? 8.817 6.842 -0.521 1.00 96.50 115 TRP A C 1
ATOM 871 O O . TRP A 1 115 ? 7.792 7.369 -0.092 1.00 96.50 115 TRP A O 1
ATOM 881 N N . THR A 1 116 ? 9.918 6.711 0.223 1.00 95.81 116 THR A N 1
ATOM 882 C CA . THR A 1 116 ? 9.983 7.085 1.645 1.00 95.81 116 THR A CA 1
ATOM 883 C C . THR A 1 116 ? 9.575 8.542 1.832 1.00 95.81 116 THR A C 1
ATOM 885 O O . THR A 1 116 ? 8.684 8.842 2.621 1.00 95.81 116 THR A O 1
ATOM 888 N N . ARG A 1 117 ? 10.153 9.461 1.047 1.00 96.44 117 ARG A N 1
ATOM 889 C CA . ARG A 1 117 ? 9.823 10.893 1.117 1.00 96.44 117 ARG A CA 1
ATOM 890 C C . ARG A 1 117 ? 8.348 11.167 0.836 1.00 96.44 117 ARG A C 1
ATOM 892 O O . ARG A 1 117 ? 7.759 12.001 1.515 1.00 96.44 117 ARG A O 1
ATOM 899 N N . LYS A 1 118 ? 7.760 10.497 -0.160 1.00 96.81 118 LYS A N 1
ATOM 900 C CA . LYS A 1 118 ? 6.352 10.689 -0.535 1.00 96.81 118 LYS A CA 1
ATOM 901 C C . LYS A 1 118 ? 5.400 10.185 0.544 1.00 96.81 118 LYS A C 1
ATOM 903 O O . LYS A 1 118 ? 4.476 10.912 0.886 1.00 96.81 118 LYS A O 1
ATOM 908 N N . ILE A 1 119 ? 5.654 9.002 1.101 1.00 97.00 119 ILE A N 1
ATOM 909 C CA . ILE A 1 119 ? 4.815 8.427 2.157 1.00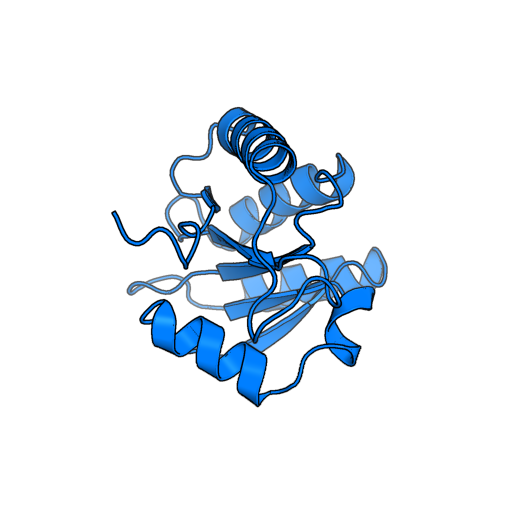 97.00 119 ILE A CA 1
ATOM 910 C C . ILE A 1 119 ? 4.960 9.207 3.466 1.00 97.00 119 ILE A C 1
ATOM 912 O O . ILE A 1 119 ? 3.955 9.586 4.056 1.00 97.00 119 ILE A O 1
ATOM 916 N N . THR A 1 120 ? 6.180 9.561 3.885 1.00 95.75 120 THR A N 1
ATOM 917 C CA . THR A 1 120 ? 6.385 10.386 5.089 1.00 95.75 120 THR A CA 1
ATOM 918 C C . THR A 1 120 ? 5.728 11.764 4.968 1.00 95.75 120 THR A C 1
ATOM 920 O O . THR A 1 120 ? 5.201 12.277 5.953 1.00 95.75 120 THR A O 1
ATOM 923 N N . ALA A 1 121 ? 5.706 12.361 3.772 1.00 96.25 121 ALA A N 1
ATOM 924 C CA . ALA A 1 121 ? 5.064 13.656 3.543 1.00 96.25 121 ALA A CA 1
ATOM 925 C C . ALA A 1 121 ? 3.534 13.638 3.722 1.00 96.25 121 ALA A C 1
ATOM 927 O O . ALA A 1 121 ? 2.947 14.709 3.858 1.00 96.25 121 ALA A O 1
ATOM 928 N N . LEU A 1 122 ? 2.891 12.462 3.748 1.00 95.00 122 LEU A N 1
ATOM 929 C CA . LEU A 1 122 ? 1.464 12.340 4.067 1.00 95.00 122 LEU A CA 1
ATOM 930 C C . LEU A 1 122 ? 1.169 12.657 5.539 1.00 95.00 122 LEU A C 1
ATOM 932 O O . LEU A 1 122 ? 0.041 13.011 5.866 1.00 95.00 122 LEU A O 1
ATOM 936 N N . GLY A 1 123 ? 2.164 12.533 6.425 1.00 95.44 123 GLY A N 1
ATOM 937 C CA . GLY A 1 123 ? 2.005 12.800 7.856 1.00 95.44 123 GLY A CA 1
ATOM 938 C C . GLY A 1 123 ? 1.147 11.777 8.609 1.00 95.44 123 GLY A C 1
ATOM 939 O O . GLY A 1 123 ? 0.798 12.026 9.758 1.00 95.44 123 GLY A O 1
ATOM 940 N N . ASP A 1 124 ? 0.816 10.642 7.987 1.00 96.19 124 ASP A N 1
ATOM 941 C CA . ASP A 1 124 ? 0.069 9.549 8.611 1.00 96.19 124 ASP A CA 1
ATOM 942 C C . ASP A 1 124 ? 1.033 8.561 9.299 1.00 96.19 124 ASP A C 1
ATOM 944 O O . ASP A 1 124 ? 1.758 7.840 8.608 1.00 96.19 124 ASP A O 1
ATOM 948 N N . PRO A 1 125 ? 1.057 8.489 10.644 1.00 95.44 125 PRO A N 1
ATOM 949 C CA . PRO A 1 125 ? 1.978 7.619 11.374 1.00 95.44 125 PRO A CA 1
ATOM 950 C C . PRO A 1 125 ? 1.656 6.125 11.231 1.00 95.44 125 PRO A C 1
ATOM 952 O O . PRO A 1 125 ? 2.509 5.293 11.534 1.00 95.44 125 PRO A O 1
ATOM 955 N N . PHE A 1 126 ? 0.454 5.776 10.766 1.00 96.44 126 PHE A N 1
ATOM 956 C CA . PHE A 1 126 ? 0.021 4.396 10.560 1.00 96.44 126 PHE A CA 1
ATOM 957 C C . PHE A 1 126 ? 0.125 3.962 9.094 1.00 96.44 126 PHE A C 1
ATOM 959 O O . PHE A 1 126 ? -0.285 2.848 8.773 1.00 96.44 126 PHE A O 1
ATOM 966 N N . THR A 1 127 ? 0.684 4.804 8.216 1.00 97.38 127 THR A N 1
ATOM 967 C CA . THR A 1 127 ? 1.041 4.441 6.839 1.00 97.38 127 THR A CA 1
ATOM 968 C C . THR A 1 127 ? 2.559 4.341 6.704 1.00 97.38 127 THR A C 1
ATOM 970 O O . THR A 1 127 ? 3.283 5.321 6.870 1.00 97.38 127 THR A O 1
ATOM 973 N N . THR A 1 128 ? 3.064 3.148 6.390 1.00 95.88 128 THR A N 1
ATOM 974 C CA . THR A 1 128 ? 4.507 2.858 6.380 1.00 95.88 128 THR A CA 1
ATOM 975 C C . THR A 1 128 ? 4.935 2.082 5.141 1.00 95.88 128 THR A C 1
ATOM 977 O O . THR A 1 128 ? 4.128 1.408 4.507 1.00 95.88 128 THR A O 1
ATOM 980 N N . LEU A 1 129 ? 6.222 2.168 4.796 1.00 94.94 129 LEU A N 1
ATOM 981 C CA . LEU A 1 129 ? 6.838 1.241 3.849 1.00 94.94 129 LEU A CA 1
ATOM 982 C C . LEU A 1 129 ? 7.359 0.015 4.601 1.00 94.94 129 LEU A C 1
ATOM 984 O O . LEU A 1 129 ? 7.985 0.155 5.655 1.00 94.94 129 LEU A O 1
ATOM 988 N N . ALA A 1 130 ? 7.158 -1.172 4.039 1.00 90.81 130 ALA A N 1
ATOM 989 C CA . ALA A 1 130 ? 7.749 -2.390 4.570 1.00 90.81 130 ALA A CA 1
ATOM 990 C C . ALA A 1 130 ? 9.282 -2.370 4.409 1.00 90.81 130 ALA A C 1
ATOM 992 O O . ALA A 1 130 ? 9.771 -1.934 3.368 1.00 90.81 130 ALA A O 1
ATOM 993 N N . PRO A 1 131 ? 10.067 -2.839 5.396 1.00 82.50 131 PRO A N 1
ATOM 994 C CA . PRO A 1 131 ? 11.527 -2.794 5.330 1.00 82.50 131 PRO A CA 1
ATOM 995 C C . PRO A 1 131 ? 12.095 -3.469 4.075 1.00 82.50 131 PRO A C 1
ATOM 997 O O . PRO A 1 131 ? 11.631 -4.537 3.686 1.00 82.50 131 PRO A O 1
ATOM 1000 N N . ILE A 1 132 ? 13.168 -2.908 3.501 1.00 74.69 132 ILE A N 1
ATOM 1001 C CA . ILE A 1 132 ? 13.882 -3.556 2.390 1.00 74.69 132 ILE A CA 1
ATOM 1002 C C . ILE A 1 132 ? 14.405 -4.920 2.851 1.00 74.69 132 ILE A C 1
ATOM 1004 O O . ILE A 1 132 ? 15.310 -5.019 3.687 1.00 74.69 132 ILE A O 1
ATOM 1008 N N . ARG A 1 133 ? 13.872 -5.983 2.257 1.00 67.06 133 ARG A N 1
ATOM 1009 C CA . ARG A 1 133 ? 14.310 -7.355 2.503 1.00 67.06 133 ARG A CA 1
ATOM 1010 C C . ARG A 1 133 ? 15.576 -7.615 1.684 1.00 67.06 133 ARG A C 1
ATOM 1012 O O . ARG A 1 133 ? 15.554 -7.517 0.463 1.00 67.06 133 ARG A O 1
ATOM 1019 N N . GLY A 1 134 ? 16.700 -7.900 2.352 1.00 54.09 134 GLY A N 1
ATOM 1020 C CA . GLY A 1 134 ? 17.970 -8.236 1.683 1.00 54.09 134 GLY A CA 1
ATOM 1021 C C . GLY A 1 134 ? 19.221 -7.482 2.146 1.00 54.09 134 GLY A C 1
ATOM 1022 O O . GLY A 1 134 ? 20.319 -7.842 1.725 1.00 54.09 134 GLY A O 1
ATOM 1023 N N . ARG A 1 135 ? 19.122 -6.500 3.056 1.00 39.22 135 ARG A N 1
ATOM 1024 C CA . ARG A 1 135 ? 20.309 -5.987 3.766 1.00 39.22 135 ARG A CA 1
ATOM 1025 C C . ARG A 1 135 ? 20.753 -7.014 4.814 1.00 39.22 135 ARG A C 1
ATOM 1027 O O . ARG A 1 135 ? 20.340 -6.952 5.968 1.00 39.22 135 ARG A O 1
ATOM 1034 N N . ARG A 1 136 ? 21.598 -7.971 4.419 1.00 32.28 136 ARG A N 1
ATOM 1035 C CA . ARG A 1 136 ? 22.563 -8.523 5.379 1.00 32.28 136 ARG A CA 1
ATOM 1036 C C . ARG A 1 136 ? 23.570 -7.409 5.672 1.00 32.28 136 ARG A C 1
ATOM 1038 O O . ARG A 1 136 ? 24.081 -6.796 4.738 1.00 32.28 136 ARG A O 1
ATOM 1045 N N . SER A 1 137 ? 23.716 -7.122 6.962 1.00 35.19 137 SER A N 1
ATOM 1046 C CA . SER A 1 137 ? 24.729 -6.256 7.577 1.00 35.19 137 SER A CA 1
ATOM 1047 C C . SER A 1 137 ? 26.124 -6.472 7.011 1.00 35.19 137 SER A C 1
ATOM 1049 O O . SER A 1 137 ? 26.456 -7.667 6.818 1.00 35.19 137 SER A O 1
#

Foldseek 3Di:
DEEEEPVCVVVDDPVNVVVVQVVVVHDDPDYAYDPPDPVSLVVVLVVLLPDDLPDQRAYEYEEELPDQDDPVVLVSVVSSCVRSDQQRAYEYEYAYDPPPDDDGHFRDPVSVVSNQVSQVVSVRPRYYYDDGPDPDD

pLDDT: mean 88.41, std 13.21, range [32.28, 97.81]